Protein AF-A0A368PN31-F1 (afdb_monomer)

Mean predicted aligned error: 8.63 Å

Solvent-accessible surface area (backbone atoms only — not comparable to full-atom values): 9498 Å² total; per-residue (Å²): 123,68,70,84,84,36,61,99,84,59,75,83,58,44,95,42,75,67,60,46,48,56,36,65,76,66,64,61,76,50,72,67,55,53,51,51,39,50,50,45,34,52,26,51,51,59,42,57,78,43,46,68,63,49,54,59,53,35,52,49,41,32,73,75,64,68,43,84,52,84,89,50,54,71,64,61,49,34,49,53,54,34,37,29,60,39,72,87,60,86,67,94,71,63,66,76,82,77,35,56,73,65,56,50,48,41,46,59,72,47,17,77,73,41,65,90,73,55,66,42,72,59,44,50,51,51,34,51,51,35,51,52,26,50,53,53,40,53,56,43,68,70,45,48,66,58,52,55,48,53,56,48,54,52,52,55,51,57,58,64,74,75,112

Foldseek 3Di:
DVCVVAPPPRDQPQVDPVVVCLCVVLVLDDPVVVVLSVLLVVLVVLQVVCVVVLVVVQVVCCVQQVDRCPPPRSLLSLVLLLCLLCVPDDDDDDVCVSDPPSSVVSSNVRSVVCVVVDPNVVSVVSNVSNVVSVVSNVVSVVCVVVVSVVSVVVSVVVVVVVD

Radius of gyration: 20.97 Å; Cα contacts (8 Å, |Δi|>4): 122; chains: 1; bounding box: 40×24×66 Å

Structure (mmCIF, N/CA/C/O backbone):
data_AF-A0A368PN31-F1
#
_entry.id   AF-A0A368PN31-F1
#
loop_
_atom_site.group_PDB
_atom_site.id
_atom_site.type_symbol
_atom_site.label_atom_id
_atom_site.label_alt_id
_atom_site.label_comp_id
_atom_site.label_asym_id
_atom_site.label_entity_id
_atom_site.label_seq_id
_atom_site.pdbx_PDB_ins_code
_atom_site.Cartn_x
_atom_site.Cartn_y
_atom_site.Cartn_z
_atom_site.occupancy
_atom_site.B_iso_or_equiv
_atom_site.auth_seq_id
_atom_site.auth_comp_id
_atom_site.auth_asym_id
_atom_site.auth_atom_id
_atom_site.pdbx_PDB_model_num
ATOM 1 N N . MET A 1 1 ? 5.423 -0.779 -36.888 1.00 49.81 1 MET A N 1
ATOM 2 C CA . MET A 1 1 ? 5.170 -2.233 -36.648 1.00 49.81 1 MET A CA 1
ATOM 3 C C . MET A 1 1 ? 4.469 -2.599 -35.321 1.00 49.81 1 MET A C 1
ATOM 5 O O . MET A 1 1 ? 4.120 -3.758 -35.126 1.00 49.81 1 MET A O 1
ATOM 9 N N . ILE A 1 2 ? 4.119 -1.634 -34.460 1.00 39.59 2 ILE A N 1
ATOM 10 C CA . ILE A 1 2 ? 3.389 -1.847 -33.187 1.00 39.59 2 ILE A CA 1
ATOM 11 C C . ILE A 1 2 ? 1.985 -2.478 -33.347 1.00 39.59 2 ILE A C 1
ATOM 13 O O . ILE A 1 2 ? 1.548 -3.274 -32.518 1.00 39.59 2 ILE A O 1
ATOM 17 N N . LYS A 1 3 ? 1.279 -2.167 -34.444 1.00 46.25 3 LYS A N 1
ATOM 18 C CA . LYS A 1 3 ? -0.124 -2.572 -34.675 1.00 46.25 3 LYS A CA 1
ATOM 19 C C . LYS A 1 3 ? -0.349 -4.086 -34.805 1.00 46.25 3 LYS A C 1
ATOM 21 O O . LYS A 1 3 ? -1.484 -4.530 -34.698 1.00 46.25 3 LYS A O 1
ATOM 26 N N . LYS A 1 4 ? 0.700 -4.881 -35.057 1.00 47.78 4 LYS A N 1
ATOM 27 C CA . LYS A 1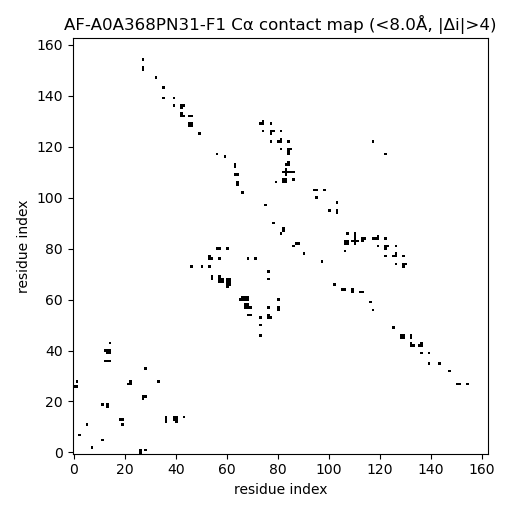 4 ? 0.573 -6.346 -35.174 1.00 47.78 4 LYS A CA 1
ATOM 28 C C . LYS A 1 4 ? 0.410 -7.024 -33.807 1.00 47.78 4 LYS A C 1
ATOM 30 O O . LYS A 1 4 ? -0.190 -8.089 -33.729 1.00 47.78 4 LYS A O 1
ATOM 35 N N . TYR A 1 5 ? 0.913 -6.391 -32.747 1.00 46.72 5 TYR A N 1
ATOM 36 C CA . TYR A 1 5 ? 0.950 -6.946 -31.390 1.00 46.72 5 TYR A CA 1
ATOM 37 C C . TYR A 1 5 ? 0.011 -6.220 -30.418 1.00 46.72 5 TYR A C 1
ATOM 39 O O . TYR A 1 5 ? -0.110 -6.613 -29.260 1.00 46.72 5 TYR A O 1
ATOM 47 N N . ILE A 1 6 ? -0.678 -5.175 -30.887 1.00 47.62 6 ILE A N 1
ATOM 48 C CA . ILE A 1 6 ? -1.581 -4.343 -30.091 1.00 47.62 6 ILE A CA 1
ATOM 49 C C . ILE A 1 6 ? -2.898 -4.201 -30.848 1.00 47.62 6 ILE A C 1
ATOM 51 O O . ILE A 1 6 ? -2.905 -3.791 -32.009 1.00 47.62 6 ILE A O 1
ATOM 55 N N . LYS A 1 7 ? -4.023 -4.540 -30.202 1.00 47.19 7 LYS A N 1
ATOM 56 C CA . LYS A 1 7 ? -5.353 -4.300 -30.783 1.00 47.19 7 LYS A CA 1
ATOM 57 C C . LYS A 1 7 ? -5.520 -2.800 -31.085 1.00 47.19 7 LYS A C 1
ATOM 59 O O . LYS A 1 7 ? -5.015 -2.000 -30.301 1.00 47.19 7 LYS A O 1
ATOM 64 N N . PRO A 1 8 ? -6.250 -2.402 -32.144 1.00 44.75 8 PRO A N 1
ATOM 65 C CA . PRO A 1 8 ? -6.382 -0.997 -32.562 1.00 44.75 8 PRO A CA 1
ATOM 66 C C . PRO A 1 8 ? -6.789 -0.014 -31.446 1.00 44.75 8 PRO A C 1
ATOM 68 O O . PRO A 1 8 ? -6.461 1.168 -31.524 1.00 44.75 8 PRO A O 1
ATOM 71 N N . ASP A 1 9 ? -7.417 -0.515 -30.379 1.00 48.38 9 ASP A N 1
ATOM 72 C CA . ASP A 1 9 ? -7.990 0.270 -29.281 1.00 48.38 9 ASP A CA 1
ATOM 73 C C . ASP A 1 9 ? -7.213 0.112 -27.954 1.00 48.38 9 ASP A C 1
ATOM 75 O O . ASP A 1 9 ? -7.551 0.720 -26.935 1.00 48.38 9 ASP A O 1
ATOM 79 N N . GLN A 1 10 ? -6.166 -0.721 -27.932 1.00 44.41 10 GLN A N 1
ATOM 80 C CA . GLN A 1 10 ? -5.402 -1.040 -26.729 1.00 44.41 10 GLN A CA 1
ATOM 81 C C . GLN A 1 10 ? -4.313 0.017 -26.501 1.00 44.41 10 GLN A C 1
ATOM 83 O O . GLN A 1 10 ? -3.328 0.108 -27.230 1.00 44.41 10 GLN A O 1
ATOM 88 N N . LYS A 1 11 ? -4.479 0.838 -25.458 1.00 48.78 11 LYS A N 1
ATOM 89 C CA . LYS A 1 11 ? -3.461 1.816 -25.047 1.00 48.78 11 LYS A CA 1
ATOM 90 C C . LYS A 1 11 ? -2.238 1.084 -24.484 1.00 48.78 11 LYS A C 1
ATOM 92 O O . LYS A 1 11 ? -2.384 0.256 -23.586 1.00 48.78 11 LYS A O 1
ATOM 97 N N . LEU A 1 12 ? -1.039 1.416 -24.976 1.00 51.53 12 LEU A N 1
ATOM 98 C CA . LEU A 1 12 ? 0.224 0.943 -24.402 1.00 51.53 12 LEU A CA 1
ATOM 99 C C . LEU A 1 12 ? 0.310 1.444 -22.953 1.00 51.53 12 LEU A C 1
ATOM 101 O O . LEU A 1 12 ? 0.483 2.641 -22.713 1.00 51.53 12 LEU A O 1
ATOM 105 N N . ALA A 1 13 ? 0.152 0.541 -21.988 1.00 49.94 13 ALA A N 1
ATOM 106 C CA . ALA A 1 13 ? 0.279 0.852 -20.571 1.00 49.94 13 ALA A CA 1
ATOM 107 C C . ALA A 1 13 ? 1.755 0.803 -20.160 1.00 49.94 13 ALA A C 1
ATOM 109 O O . ALA A 1 13 ? 2.205 -0.015 -19.365 1.00 49.94 13 ALA A O 1
ATOM 110 N N . VAL A 1 14 ? 2.533 1.692 -20.758 1.00 52.44 14 VAL A N 1
ATOM 111 C CA . VAL A 1 14 ? 3.868 2.037 -20.285 1.00 52.44 14 VAL A CA 1
ATOM 112 C C . VAL A 1 14 ? 3.652 2.910 -19.063 1.00 52.44 14 VAL A C 1
ATOM 114 O O . VAL A 1 14 ? 3.095 3.998 -19.173 1.00 52.44 14 VAL A O 1
ATOM 117 N N . GLY A 1 15 ? 4.069 2.436 -17.889 1.00 47.91 15 GLY A N 1
ATOM 118 C CA . GLY A 1 15 ? 3.911 3.138 -16.607 1.00 47.91 15 GLY A CA 1
ATOM 119 C C . GLY A 1 15 ? 4.561 4.533 -16.521 1.00 47.91 15 GLY A C 1
ATOM 120 O O . GLY A 1 15 ? 4.587 5.113 -15.440 1.00 47.91 15 GLY A O 1
ATOM 121 N N . SER A 1 16 ? 5.095 5.065 -17.629 1.00 59.53 16 SER A N 1
ATOM 122 C CA . SER A 1 16 ? 5.518 6.452 -17.831 1.00 59.53 16 SER A CA 1
ATOM 123 C C . SER A 1 16 ? 5.284 6.880 -19.290 1.00 59.53 16 SER A C 1
ATOM 125 O O . SER A 1 16 ? 5.609 6.152 -20.232 1.00 59.53 16 SER A O 1
ATOM 127 N N . LEU A 1 17 ? 4.752 8.096 -19.461 1.00 62.81 17 LEU A N 1
ATOM 128 C CA . LEU A 1 17 ? 4.483 8.730 -20.757 1.00 62.81 17 LEU A CA 1
ATOM 129 C C . LEU A 1 17 ? 5.764 8.961 -21.580 1.00 62.81 17 LEU A C 1
ATOM 131 O O . LEU A 1 17 ? 5.711 9.001 -22.807 1.00 62.81 17 LEU A O 1
ATOM 135 N N . GLU A 1 18 ? 6.908 9.103 -20.909 1.00 57.66 18 GLU A N 1
ATOM 136 C CA . GLU A 1 18 ? 8.213 9.313 -21.545 1.00 57.66 18 GLU A CA 1
ATOM 137 C C . GLU A 1 18 ? 8.676 8.061 -22.294 1.00 57.66 18 GLU A C 1
ATOM 139 O O . GLU A 1 18 ? 9.119 8.148 -23.435 1.00 57.66 18 GLU A O 1
ATOM 144 N N . TYR A 1 19 ? 8.496 6.877 -21.700 1.00 62.56 19 TYR A N 1
ATOM 145 C CA . TYR A 1 19 ? 8.870 5.613 -22.345 1.00 62.56 19 TYR A CA 1
ATOM 146 C C . TYR A 1 19 ? 7.954 5.280 -23.516 1.00 62.56 19 TYR A C 1
ATOM 148 O O . TYR A 1 19 ? 8.400 4.695 -24.497 1.00 62.56 19 TYR A O 1
ATOM 156 N N . LYS A 1 20 ? 6.690 5.713 -23.444 1.00 67.06 20 LYS A N 1
ATOM 157 C CA . LYS A 1 20 ? 5.763 5.626 -24.572 1.00 67.06 20 LYS A CA 1
ATOM 158 C C . LYS A 1 20 ? 6.303 6.344 -25.801 1.00 67.06 20 LYS A C 1
ATOM 160 O O . LYS A 1 20 ? 6.352 5.745 -26.867 1.00 67.06 20 LYS A O 1
ATOM 165 N N . LYS A 1 21 ? 6.736 7.597 -25.626 1.00 65.62 21 LYS A N 1
ATOM 166 C CA . LYS A 1 21 ? 7.284 8.409 -26.715 1.00 65.62 21 LYS A CA 1
ATOM 167 C C . LYS A 1 21 ? 8.518 7.767 -27.326 1.00 65.62 21 LYS A C 1
ATOM 169 O O . LYS A 1 21 ? 8.550 7.613 -28.532 1.00 65.62 21 LYS A O 1
ATOM 174 N N . ILE A 1 22 ? 9.469 7.307 -26.513 1.00 63.16 22 ILE A N 1
ATOM 175 C CA . ILE A 1 22 ? 10.701 6.675 -27.018 1.00 63.16 22 ILE A CA 1
ATOM 176 C C . ILE A 1 22 ? 10.386 5.428 -27.866 1.00 63.16 22 ILE A C 1
ATOM 178 O O . ILE A 1 22 ? 10.943 5.269 -28.949 1.00 63.16 22 ILE A O 1
ATOM 182 N N . ILE A 1 23 ? 9.473 4.566 -27.402 1.00 65.38 23 ILE A N 1
ATOM 183 C CA . ILE A 1 23 ? 9.081 3.338 -28.116 1.00 65.38 23 ILE A CA 1
ATOM 184 C C . ILE A 1 23 ? 8.323 3.660 -29.414 1.00 65.38 23 ILE A C 1
ATOM 186 O O . ILE A 1 23 ? 8.535 3.004 -30.433 1.00 65.38 23 ILE A O 1
ATOM 190 N N . GLU A 1 24 ? 7.432 4.654 -29.386 1.00 67.19 24 GLU A N 1
ATOM 191 C CA . GLU A 1 24 ? 6.633 5.057 -30.549 1.00 67.19 24 GLU A CA 1
ATOM 192 C C . GLU A 1 24 ? 7.450 5.849 -31.587 1.00 67.19 24 GLU A C 1
ATOM 194 O O . GLU A 1 24 ? 7.267 5.624 -32.780 1.00 67.19 24 GLU A O 1
ATOM 199 N N . GLU A 1 25 ? 8.353 6.737 -31.159 1.00 66.94 25 GLU A N 1
ATOM 200 C CA . GLU A 1 25 ? 9.168 7.604 -32.028 1.00 66.94 25 GLU A CA 1
ATOM 201 C C . GLU A 1 25 ? 10.240 6.829 -32.797 1.00 66.94 25 GLU A C 1
ATOM 203 O O . GLU A 1 25 ? 10.516 7.148 -33.951 1.00 66.94 25 GLU A O 1
ATOM 208 N N . HIS A 1 26 ? 10.832 5.806 -32.180 1.00 61.88 26 HIS A N 1
ATOM 209 C CA . HIS A 1 26 ? 11.933 5.054 -32.782 1.00 61.88 26 HIS A CA 1
ATOM 210 C C . HIS A 1 26 ? 11.525 3.657 -33.282 1.00 61.88 26 HIS A C 1
ATOM 212 O O . HIS A 1 26 ? 12.383 2.893 -33.705 1.00 61.88 26 HIS A O 1
ATOM 218 N N . GLU A 1 27 ? 10.235 3.297 -33.207 1.00 65.00 27 GLU A N 1
ATOM 219 C CA . GLU A 1 27 ? 9.716 1.941 -33.479 1.00 65.00 27 GLU A CA 1
ATOM 220 C C . GLU A 1 27 ? 10.503 0.809 -32.776 1.00 65.00 27 GLU A C 1
ATOM 222 O O . GLU A 1 27 ? 10.475 -0.344 -33.211 1.00 65.00 27 GLU A O 1
ATOM 227 N N . MET A 1 28 ? 11.178 1.122 -31.664 1.00 64.25 28 MET A N 1
ATOM 228 C CA . MET A 1 28 ? 12.067 0.219 -30.931 1.00 64.25 28 MET A CA 1
ATOM 229 C C . MET A 1 28 ? 11.267 -0.789 -30.104 1.00 64.25 28 MET A C 1
ATOM 231 O O . MET A 1 28 ? 11.163 -0.693 -28.882 1.00 64.25 28 MET A O 1
ATOM 235 N N . VAL A 1 29 ? 10.657 -1.752 -30.782 1.00 63.34 29 VAL A N 1
ATOM 236 C CA . VAL A 1 29 ? 9.887 -2.826 -30.159 1.00 63.34 29 VAL A CA 1
ATOM 237 C C . VAL A 1 29 ? 10.610 -4.138 -30.413 1.00 63.34 29 VAL A C 1
ATOM 239 O O . VAL A 1 29 ? 10.411 -4.770 -31.448 1.00 63.34 29 VAL A O 1
ATOM 242 N N . ASN A 1 30 ? 11.448 -4.536 -29.458 1.00 69.50 30 ASN A N 1
ATOM 243 C CA . ASN A 1 30 ? 11.983 -5.891 -29.366 1.00 69.50 30 ASN A CA 1
ATOM 244 C C . ASN A 1 30 ? 11.293 -6.653 -28.218 1.00 69.50 30 ASN A C 1
ATOM 246 O O . ASN A 1 30 ? 10.576 -6.056 -27.405 1.00 69.50 30 ASN A O 1
ATOM 250 N N . ASP A 1 31 ? 11.489 -7.972 -28.171 1.00 70.44 31 ASP A N 1
ATOM 251 C CA . ASP A 1 31 ? 10.827 -8.845 -27.193 1.00 70.44 31 ASP A CA 1
ATOM 252 C C . ASP A 1 31 ? 11.120 -8.412 -25.747 1.00 70.44 31 ASP A C 1
ATOM 254 O O . ASP A 1 31 ? 10.208 -8.337 -24.924 1.00 70.44 31 ASP A O 1
ATOM 258 N N . ASP A 1 32 ? 12.350 -7.994 -25.460 1.00 73.81 32 ASP A N 1
ATOM 259 C CA . ASP A 1 32 ? 12.751 -7.539 -24.130 1.00 73.81 32 ASP A CA 1
ATOM 260 C C . ASP A 1 32 ? 12.004 -6.268 -23.673 1.00 73.81 32 ASP A C 1
ATOM 262 O O . ASP A 1 32 ? 11.562 -6.173 -22.524 1.00 73.81 32 ASP A O 1
ATOM 266 N N . ILE A 1 33 ? 11.818 -5.274 -24.554 1.00 74.12 33 ILE A N 1
ATOM 267 C CA . ILE A 1 33 ? 11.032 -4.069 -24.236 1.00 74.12 33 ILE A CA 1
ATOM 268 C C . ILE A 1 33 ? 9.579 -4.454 -23.953 1.00 74.12 33 ILE A C 1
ATOM 270 O O . ILE A 1 33 ? 8.988 -3.946 -22.994 1.00 74.12 33 ILE A O 1
ATOM 274 N N . ILE A 1 34 ? 9.004 -5.366 -24.746 1.00 74.88 34 ILE A N 1
ATOM 275 C CA . ILE A 1 34 ? 7.645 -5.871 -24.517 1.00 74.88 34 ILE A CA 1
ATOM 276 C C . ILE A 1 34 ? 7.559 -6.533 -23.140 1.00 74.88 34 ILE A C 1
ATOM 278 O O . ILE A 1 34 ? 6.644 -6.214 -22.377 1.00 74.88 34 ILE A O 1
ATOM 282 N N . GLU A 1 35 ? 8.509 -7.401 -22.789 1.00 79.62 35 GLU A N 1
ATOM 283 C CA . GLU A 1 35 ? 8.532 -8.088 -21.497 1.00 79.62 35 GLU A CA 1
ATOM 284 C C . GLU A 1 35 ? 8.598 -7.113 -20.319 1.00 79.62 35 GLU A C 1
ATOM 286 O O . GLU A 1 35 ? 7.833 -7.244 -19.357 1.00 79.62 35 GLU A O 1
ATOM 291 N N . VAL A 1 36 ? 9.464 -6.096 -20.385 1.00 79.94 36 VAL A N 1
ATOM 292 C CA . VAL A 1 36 ? 9.604 -5.128 -19.290 1.00 79.94 36 VAL A CA 1
ATOM 293 C C . VAL A 1 36 ? 8.357 -4.259 -19.153 1.00 79.94 36 VAL A C 1
ATOM 295 O O . VAL A 1 36 ? 7.871 -4.059 -18.035 1.00 79.94 36 VAL A O 1
ATOM 298 N N . VAL A 1 37 ? 7.797 -3.769 -20.262 1.00 77.50 37 VAL A N 1
ATOM 299 C CA . VAL A 1 37 ? 6.542 -3.001 -20.244 1.00 77.50 37 VAL A CA 1
ATOM 300 C C . VAL A 1 37 ? 5.405 -3.854 -19.688 1.00 77.50 37 VAL A C 1
ATOM 302 O O . VAL A 1 37 ? 4.660 -3.397 -18.818 1.00 77.50 37 VAL A O 1
ATOM 305 N N . TRP A 1 38 ? 5.308 -5.111 -20.121 1.00 82.00 38 TRP A N 1
ATOM 306 C CA . TRP A 1 38 ? 4.310 -6.055 -19.633 1.00 82.00 38 TRP A CA 1
ATOM 307 C C . TRP A 1 38 ? 4.457 -6.320 -18.134 1.00 82.00 38 TRP A C 1
ATOM 309 O O . TRP A 1 38 ? 3.471 -6.324 -17.396 1.00 82.00 38 TRP A O 1
ATOM 319 N N . LEU A 1 39 ? 5.681 -6.495 -17.641 1.00 86.00 39 LEU A N 1
ATOM 320 C CA . LEU A 1 39 ? 5.951 -6.704 -16.223 1.00 86.00 39 LEU A CA 1
ATOM 321 C C . LEU A 1 39 ? 5.570 -5.483 -15.375 1.00 86.00 39 LEU A C 1
ATOM 323 O O . LEU A 1 39 ? 4.938 -5.627 -14.326 1.00 86.00 39 LEU A O 1
ATOM 327 N N . VAL A 1 40 ? 5.929 -4.281 -15.830 1.00 85.06 40 VAL A N 1
ATOM 328 C CA . VAL A 1 40 ? 5.589 -3.004 -15.181 1.00 85.06 40 VAL A CA 1
ATOM 329 C C . VAL A 1 40 ? 4.070 -2.814 -15.127 1.00 85.06 40 VAL A C 1
ATOM 331 O O . VAL A 1 40 ? 3.546 -2.470 -14.064 1.00 85.06 40 VAL A O 1
ATOM 334 N N . TYR A 1 41 ? 3.367 -3.119 -16.222 1.00 85.31 41 TYR A N 1
ATOM 335 C CA . TYR A 1 41 ? 1.905 -3.114 -16.286 1.00 85.31 41 TYR A CA 1
ATOM 336 C C . TYR A 1 41 ? 1.275 -4.104 -15.299 1.00 85.31 41 TYR A C 1
ATOM 338 O O . TYR A 1 41 ? 0.401 -3.731 -14.520 1.00 85.31 41 TYR A O 1
ATOM 346 N N . ASN A 1 42 ? 1.747 -5.354 -15.273 1.00 88.38 42 ASN A N 1
ATOM 347 C CA . ASN A 1 42 ? 1.234 -6.363 -14.345 1.00 88.38 42 ASN A CA 1
ATOM 348 C C . ASN A 1 42 ? 1.448 -5.968 -12.879 1.00 88.38 42 ASN A C 1
ATOM 350 O O . ASN A 1 42 ? 0.615 -6.295 -12.034 1.00 88.38 42 ASN A O 1
ATOM 354 N N . CYS A 1 43 ? 2.534 -5.253 -12.562 1.00 91.19 43 CYS A N 1
ATOM 355 C CA . CYS A 1 43 ? 2.741 -4.719 -11.217 1.00 91.19 43 CYS A CA 1
ATOM 356 C C . CYS A 1 43 ? 1.673 -3.682 -10.847 1.00 91.19 43 CYS A C 1
ATOM 358 O O . CYS A 1 43 ? 1.119 -3.778 -9.755 1.00 91.19 43 CYS A O 1
ATO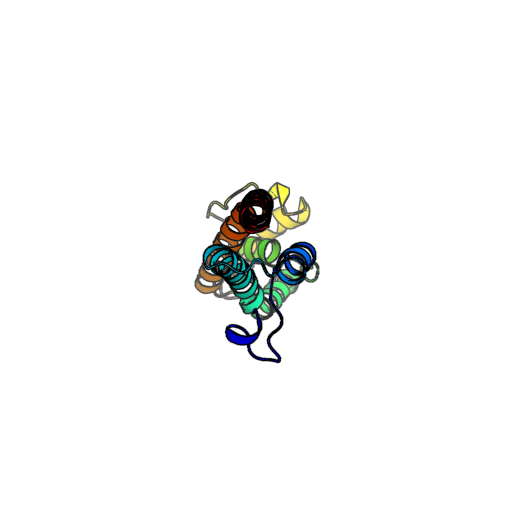M 360 N N . ASP A 1 44 ? 1.372 -2.731 -11.737 1.00 89.88 44 ASP A N 1
ATOM 361 C CA . ASP A 1 44 ? 0.332 -1.717 -11.495 1.00 89.88 44 ASP A CA 1
ATOM 362 C C . ASP A 1 44 ? -1.041 -2.363 -11.366 1.00 89.88 44 ASP A C 1
ATOM 364 O O . ASP A 1 44 ? -1.717 -2.190 -10.357 1.00 89.88 44 ASP A O 1
ATOM 368 N N . TYR A 1 45 ? -1.392 -3.226 -12.318 1.00 91.06 45 TYR A N 1
ATOM 369 C CA . TYR A 1 45 ? -2.646 -3.966 -12.292 1.00 91.06 45 TYR A CA 1
ATOM 370 C C . TYR A 1 45 ? -2.812 -4.793 -11.006 1.00 91.06 45 TYR A C 1
ATOM 372 O O . TYR A 1 45 ? -3.896 -4.856 -10.426 1.00 91.06 45 TYR A O 1
ATOM 380 N N . CYS A 1 46 ? -1.731 -5.418 -10.521 1.00 94.06 46 CYS A N 1
ATOM 381 C CA . CYS A 1 46 ? -1.747 -6.177 -9.272 1.00 94.06 46 CYS A CA 1
ATOM 382 C C . CYS A 1 46 ? -2.071 -5.304 -8.052 1.00 94.06 46 CYS A C 1
ATOM 384 O O . CYS A 1 46 ? -2.680 -5.801 -7.104 1.00 94.06 46 CYS A O 1
ATOM 386 N N . VAL A 1 47 ? -1.676 -4.030 -8.065 1.00 94.19 47 VAL A N 1
ATOM 387 C CA . VAL A 1 47 ? -1.998 -3.070 -7.006 1.00 94.19 47 VAL A CA 1
ATOM 388 C C . VAL A 1 47 ? -3.427 -2.553 -7.176 1.00 94.19 47 VAL A C 1
ATOM 390 O O . VAL A 1 47 ? -4.219 -2.631 -6.236 1.00 94.19 47 VAL A O 1
ATOM 393 N N . ASP A 1 48 ? -3.782 -2.114 -8.381 1.00 93.94 48 ASP A N 1
ATOM 394 C CA . ASP A 1 48 ? -5.053 -1.445 -8.672 1.00 93.94 48 ASP A CA 1
ATOM 395 C C . ASP A 1 48 ? -6.264 -2.365 -8.506 1.00 93.94 48 ASP A C 1
ATOM 397 O O . ASP A 1 48 ? -7.304 -1.933 -8.005 1.00 93.94 48 ASP A O 1
ATOM 401 N N . LYS A 1 49 ? -6.128 -3.663 -8.817 1.00 95.38 49 LYS A N 1
ATOM 402 C CA . LYS A 1 49 ? -7.209 -4.649 -8.617 1.00 95.38 49 LYS A CA 1
ATOM 403 C C . LYS A 1 49 ? -7.680 -4.754 -7.159 1.00 95.38 49 LYS A C 1
ATOM 405 O O . LYS A 1 49 ? -8.761 -5.278 -6.904 1.00 95.38 49 LYS A O 1
ATOM 410 N N . HIS A 1 50 ? -6.871 -4.295 -6.201 1.00 96.94 50 HIS A N 1
ATOM 411 C CA . HIS A 1 50 ? -7.194 -4.314 -4.772 1.00 96.94 50 HIS A CA 1
ATOM 412 C C . HIS A 1 50 ? -7.737 -2.982 -4.250 1.00 96.94 50 HIS A C 1
ATOM 414 O O . HIS A 1 50 ? -8.126 -2.923 -3.084 1.00 96.94 50 HIS A O 1
ATOM 420 N N . SER A 1 51 ? -7.788 -1.936 -5.083 1.00 96.25 51 SER A N 1
ATOM 421 C CA . SER A 1 51 ? -8.168 -0.574 -4.684 1.00 96.25 51 SER A CA 1
ATOM 422 C C . SER A 1 51 ? -9.509 -0.532 -3.950 1.00 96.25 51 SER 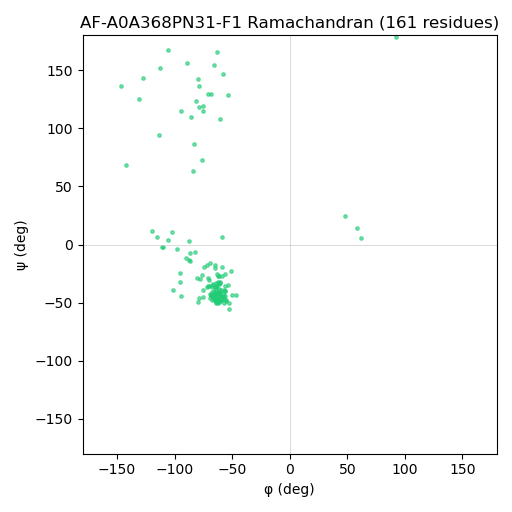A C 1
ATOM 424 O O . SER A 1 51 ? -9.576 -0.104 -2.797 1.00 96.25 51 SER A O 1
ATOM 426 N N . GLU A 1 52 ? -10.570 -1.058 -4.567 1.00 96.06 52 GLU A N 1
ATOM 427 C CA . GLU A 1 52 ? -11.918 -1.019 -3.992 1.00 96.06 52 GLU A CA 1
ATOM 428 C C . GLU A 1 52 ? -11.986 -1.747 -2.640 1.00 96.06 52 GLU A C 1
ATOM 430 O O . GLU A 1 52 ? -12.536 -1.231 -1.663 1.00 96.06 52 GLU A O 1
ATOM 435 N N . THR A 1 53 ? -11.394 -2.941 -2.567 1.00 95.38 53 THR A N 1
ATOM 436 C CA . THR A 1 53 ? -11.363 -3.759 -1.348 1.00 95.38 53 THR A CA 1
ATOM 437 C C . THR A 1 53 ? -10.614 -3.051 -0.223 1.00 95.38 53 THR A C 1
ATOM 439 O O . THR A 1 53 ? -11.084 -3.036 0.917 1.00 95.38 53 THR A O 1
ATOM 442 N N . LEU A 1 54 ? -9.472 -2.433 -0.532 1.00 97.81 54 LEU A N 1
ATOM 443 C CA . LEU A 1 54 ? -8.675 -1.704 0.447 1.00 97.81 54 LEU A CA 1
ATOM 444 C C . LEU A 1 54 ? -9.385 -0.449 0.940 1.00 97.81 54 LEU A C 1
ATOM 446 O O . LEU A 1 54 ? -9.434 -0.248 2.147 1.00 97.81 54 LEU A O 1
ATOM 450 N N . HIS A 1 55 ? -10.000 0.348 0.065 1.00 97.69 55 HIS A N 1
ATOM 451 C CA . HIS A 1 55 ? -10.751 1.529 0.500 1.00 97.69 55 HIS A CA 1
ATOM 452 C C . HIS A 1 55 ? -11.966 1.159 1.359 1.00 97.69 55 HIS A C 1
ATOM 454 O O . HIS A 1 55 ? -12.246 1.830 2.353 1.00 97.69 55 HIS A O 1
ATOM 460 N N . LYS A 1 56 ? -12.662 0.053 1.058 1.00 96.25 56 LYS A N 1
ATOM 461 C CA . LYS A 1 56 ? -13.723 -0.472 1.938 1.00 96.25 56 LYS A CA 1
ATOM 462 C C . LYS A 1 56 ? -13.182 -0.845 3.319 1.00 96.25 56 LYS A C 1
ATOM 464 O O . LYS A 1 56 ? -13.798 -0.490 4.321 1.00 96.25 56 LYS A O 1
ATOM 469 N N . ALA A 1 57 ? -12.031 -1.511 3.385 1.00 96.50 57 ALA A N 1
ATOM 470 C CA . ALA A 1 57 ? -11.371 -1.820 4.651 1.00 96.50 57 ALA A CA 1
ATOM 471 C C . ALA A 1 57 ? -10.850 -0.553 5.363 1.00 96.50 57 ALA A C 1
ATOM 473 O O . ALA A 1 57 ? -10.950 -0.453 6.582 1.00 96.50 57 ALA A O 1
ATOM 474 N N . GLY A 1 58 ? -10.389 0.456 4.622 1.00 97.62 58 GLY A N 1
ATOM 475 C CA . GLY A 1 58 ? -9.956 1.755 5.144 1.00 97.62 58 GLY A CA 1
ATOM 476 C C . GLY A 1 58 ? -11.064 2.520 5.868 1.00 97.62 58 GLY A C 1
ATOM 477 O O . GLY A 1 58 ? -10.812 3.158 6.887 1.00 97.62 58 GLY A O 1
ATOM 478 N N . LYS A 1 59 ? -12.328 2.362 5.453 1.00 97.94 59 LYS A N 1
ATOM 479 C CA . LYS A 1 59 ? -13.480 2.901 6.203 1.00 97.94 59 LYS A CA 1
ATOM 480 C C . LYS A 1 59 ? -13.599 2.310 7.612 1.00 97.94 59 LYS A C 1
ATOM 482 O O . LYS A 1 59 ? -14.116 2.967 8.512 1.00 97.94 59 LYS A O 1
ATOM 487 N N . VAL A 1 60 ? -13.111 1.084 7.825 1.00 97.69 60 VAL A N 1
ATOM 488 C CA . VAL A 1 60 ? -13.057 0.470 9.160 1.00 97.69 60 VAL A CA 1
ATOM 489 C C . VAL A 1 60 ? -12.016 1.167 10.035 1.00 97.69 60 VAL A C 1
ATOM 491 O O . VAL A 1 60 ? -12.297 1.362 11.215 1.00 97.69 60 VAL A O 1
ATOM 494 N N . LEU A 1 61 ? -10.885 1.611 9.464 1.00 97.69 61 LEU A N 1
ATOM 495 C CA . LEU A 1 61 ? -9.889 2.422 10.180 1.00 97.69 61 LEU A CA 1
ATOM 496 C C . LEU A 1 61 ? -10.508 3.724 10.689 1.00 97.69 61 LEU A C 1
ATOM 498 O O . LEU A 1 61 ? -10.383 4.043 11.868 1.00 97.69 61 LEU A O 1
ATOM 502 N N . LYS A 1 62 ? -11.254 4.428 9.826 1.00 97.62 62 LYS A N 1
ATOM 503 C CA . LYS A 1 62 ? -11.940 5.662 10.223 1.00 97.62 62 LYS A CA 1
ATOM 504 C C . LYS A 1 62 ? -12.961 5.416 11.330 1.00 97.62 62 LYS A C 1
ATOM 506 O O . LYS A 1 62 ? -13.048 6.190 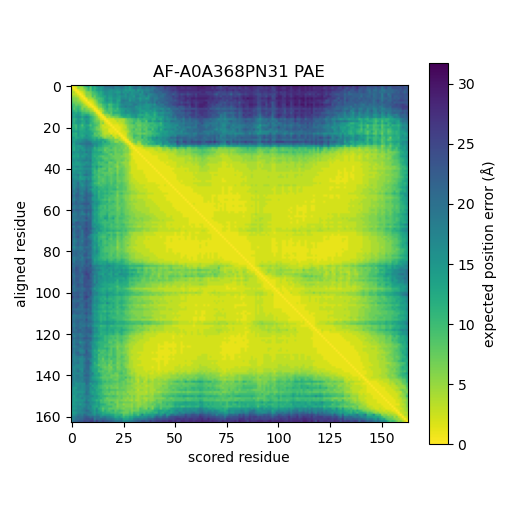12.270 1.00 97.62 62 LYS A O 1
ATOM 511 N N . ARG A 1 63 ? -13.727 4.326 11.244 1.00 97.50 63 ARG A N 1
ATOM 512 C CA . ARG A 1 63 ? -14.758 4.005 12.240 1.00 97.50 63 ARG A CA 1
ATOM 513 C C . ARG A 1 63 ? -14.185 3.644 13.614 1.00 97.50 63 ARG A C 1
ATOM 515 O O . ARG A 1 63 ? -14.837 3.926 14.610 1.00 97.50 63 ARG A O 1
ATOM 522 N N . ILE A 1 64 ? -13.051 2.944 13.662 1.00 97.31 64 ILE A N 1
ATOM 523 C CA . ILE A 1 64 ? -12.500 2.397 14.912 1.00 97.31 64 ILE A CA 1
ATOM 524 C C . ILE A 1 64 ? -11.467 3.339 15.533 1.00 97.31 64 ILE A C 1
ATOM 526 O O . ILE A 1 64 ? -11.530 3.570 16.733 1.00 97.31 64 ILE A O 1
ATOM 530 N N . SER A 1 65 ? -10.567 3.896 14.723 1.00 96.38 65 SER A N 1
ATOM 531 C CA . SER A 1 65 ? -9.406 4.676 15.184 1.00 96.38 65 SER A CA 1
ATOM 532 C C . SER A 1 65 ? -9.444 6.147 14.765 1.00 96.38 65 SER A C 1
ATOM 534 O O . SER A 1 65 ? -8.452 6.853 14.909 1.00 96.38 65 SER A O 1
ATOM 536 N N . ASP A 1 66 ? -10.549 6.601 14.165 1.00 96.94 66 ASP A N 1
ATOM 537 C CA . ASP A 1 66 ? -10.722 7.951 13.605 1.00 96.94 66 ASP A CA 1
ATOM 538 C C . ASP A 1 66 ? -9.698 8.348 12.513 1.00 96.94 66 ASP A C 1
ATOM 540 O O . ASP A 1 66 ? -9.642 9.495 12.063 1.00 96.94 66 ASP A O 1
ATOM 544 N N . ILE A 1 67 ? -8.950 7.379 11.975 1.00 97.19 67 ILE A N 1
ATOM 545 C CA . ILE A 1 67 ? -7.927 7.598 10.945 1.00 97.19 67 ILE A CA 1
ATOM 546 C C . ILE A 1 67 ? -8.581 7.763 9.570 1.00 97.19 67 ILE A C 1
ATOM 548 O O . ILE A 1 67 ? -9.205 6.832 9.052 1.00 97.19 67 ILE A O 1
ATOM 552 N N . ASN A 1 68 ? -8.406 8.931 8.942 1.00 96.25 68 ASN A N 1
ATOM 553 C CA . ASN A 1 68 ? -8.788 9.119 7.544 1.00 96.25 68 ASN A CA 1
ATOM 554 C C . ASN A 1 68 ? -7.691 8.578 6.613 1.00 96.25 68 ASN A C 1
ATOM 556 O O . ASN A 1 68 ? -6.540 8.998 6.692 1.00 96.25 68 ASN A O 1
ATOM 560 N N . SER A 1 69 ? -8.062 7.651 5.730 1.00 97.06 69 SER A N 1
ATOM 561 C CA . SER A 1 69 ? -7.151 6.982 4.792 1.00 97.06 69 SER A CA 1
ATOM 562 C C . SER A 1 69 ? -7.514 7.198 3.320 1.00 97.06 69 SER A C 1
ATOM 564 O O . SER A 1 69 ? -6.974 6.513 2.455 1.00 97.06 69 SER A O 1
ATOM 566 N N . GLU A 1 70 ? -8.429 8.125 3.017 1.00 94.75 70 GLU A N 1
ATOM 567 C CA . GLU A 1 70 ? -8.886 8.391 1.643 1.00 94.75 70 GLU A CA 1
ATOM 568 C C . GLU A 1 70 ? -7.749 8.836 0.716 1.00 94.75 70 GLU A C 1
ATOM 570 O O . GLU A 1 70 ? -7.647 8.331 -0.400 1.00 94.75 70 GLU A O 1
ATOM 575 N N . ASP A 1 71 ? -6.848 9.685 1.214 1.00 95.44 71 ASP A N 1
ATOM 576 C CA . ASP A 1 71 ? -5.724 10.228 0.439 1.00 95.44 71 ASP A CA 1
ATOM 577 C C . ASP A 1 71 ? -4.472 9.336 0.466 1.00 95.44 71 ASP A C 1
ATOM 579 O O . ASP A 1 71 ? -3.414 9.704 -0.051 1.00 95.44 71 ASP A O 1
ATOM 583 N N . TRP A 1 72 ? -4.538 8.168 1.110 1.00 97.25 72 TRP A N 1
ATOM 584 C CA . TRP A 1 72 ? -3.383 7.284 1.216 1.00 97.25 72 TRP A CA 1
ATOM 585 C C . TRP A 1 72 ? -3.183 6.476 -0.060 1.00 97.25 72 TRP A C 1
ATOM 587 O O . TRP A 1 72 ? -4.126 5.950 -0.652 1.00 97.25 72 TRP A O 1
ATOM 597 N N . ASP A 1 73 ? -1.920 6.272 -0.433 1.00 95.56 73 ASP A N 1
ATOM 598 C CA . ASP A 1 73 ? -1.610 5.279 -1.447 1.00 95.56 73 ASP A CA 1
ATOM 599 C C . ASP A 1 73 ? -1.948 3.860 -0.948 1.00 95.56 73 ASP A C 1
ATOM 601 O O . ASP A 1 73 ? -1.951 3.559 0.252 1.00 95.56 73 ASP A O 1
ATOM 605 N N . LEU A 1 74 ? -2.210 2.953 -1.891 1.00 97.00 74 LEU A N 1
ATOM 606 C CA . LEU A 1 74 ? -2.664 1.597 -1.575 1.00 97.00 74 LEU A CA 1
ATOM 607 C C . LEU A 1 74 ? -1.647 0.767 -0.774 1.00 97.00 74 LEU A C 1
ATOM 609 O O . LEU A 1 74 ? -2.059 -0.146 -0.058 1.00 97.00 74 LEU A O 1
ATOM 613 N N . LEU A 1 75 ? -0.341 1.059 -0.855 1.00 96.00 75 LEU A N 1
ATOM 614 C CA . LEU A 1 75 ? 0.657 0.383 -0.022 1.00 96.00 75 LEU A CA 1
ATOM 615 C C . LEU A 1 75 ? 0.602 0.914 1.414 1.00 96.00 75 LEU A C 1
ATOM 617 O O . LEU A 1 75 ? 0.586 0.097 2.337 1.00 96.00 75 LEU A O 1
ATOM 621 N N . LYS A 1 76 ? 0.519 2.236 1.620 1.00 96.81 76 LYS A N 1
ATOM 622 C CA . LYS A 1 76 ? 0.324 2.820 2.961 1.00 96.81 76 LYS A CA 1
ATOM 623 C C . LYS A 1 76 ? -0.944 2.263 3.619 1.00 96.81 76 LYS A C 1
ATOM 625 O O . LYS A 1 76 ? -0.886 1.768 4.746 1.00 96.81 76 LYS A O 1
ATOM 630 N N . LEU A 1 77 ? -2.058 2.232 2.885 1.00 98.12 77 LEU A N 1
ATOM 631 C CA . LEU A 1 77 ? -3.330 1.675 3.356 1.00 98.12 77 LEU A CA 1
ATOM 632 C C . LEU A 1 77 ? -3.245 0.182 3.694 1.00 98.12 77 LEU A C 1
ATOM 634 O O . LEU A 1 77 ? -3.628 -0.228 4.791 1.00 98.12 77 LEU A O 1
ATOM 638 N N . ALA A 1 78 ? -2.695 -0.641 2.797 1.00 97.50 78 ALA A N 1
ATOM 639 C CA . ALA A 1 78 ? -2.512 -2.066 3.065 1.00 97.50 78 ALA A CA 1
ATOM 640 C C . ALA A 1 78 ? -1.589 -2.323 4.269 1.00 97.50 78 ALA A C 1
ATOM 642 O O . ALA A 1 78 ? -1.816 -3.270 5.020 1.00 97.50 78 ALA A O 1
ATOM 643 N N . THR A 1 79 ? -0.578 -1.474 4.474 1.00 97.31 79 THR A N 1
ATOM 644 C CA . THR A 1 79 ? 0.342 -1.564 5.615 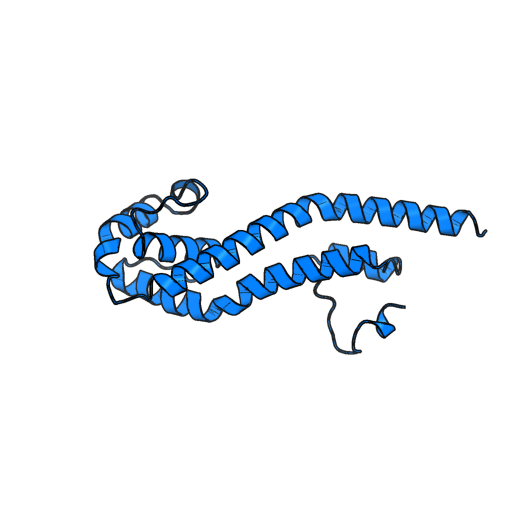1.00 97.31 79 THR A CA 1
ATOM 645 C C . THR A 1 79 ? -0.388 -1.310 6.932 1.00 97.31 79 THR A C 1
ATOM 647 O O . THR A 1 79 ? -0.271 -2.122 7.845 1.00 97.31 79 THR A O 1
ATOM 650 N N . ALA A 1 80 ? -1.209 -0.260 7.024 1.00 97.81 80 ALA A N 1
ATOM 651 C CA . ALA A 1 80 ? -1.989 0.019 8.233 1.00 97.81 80 ALA A CA 1
ATOM 652 C C . ALA A 1 80 ? -2.972 -1.112 8.556 1.00 97.81 80 ALA A C 1
ATOM 654 O O . ALA A 1 80 ? -3.049 -1.574 9.693 1.00 97.81 80 ALA A O 1
ATOM 655 N N . LEU A 1 81 ? -3.676 -1.614 7.536 1.00 97.75 81 LEU A N 1
ATOM 656 C CA . LEU A 1 81 ? -4.593 -2.743 7.691 1.00 97.75 81 LEU A CA 1
ATOM 657 C C . LEU A 1 81 ? -3.856 -4.009 8.156 1.00 97.75 81 LEU A C 1
ATOM 659 O O . LEU A 1 81 ? -4.374 -4.752 8.991 1.00 97.75 81 LEU A O 1
ATOM 663 N N . LYS A 1 82 ? -2.638 -4.252 7.651 1.00 97.00 82 LYS A N 1
ATOM 664 C CA . LYS A 1 82 ? -1.784 -5.358 8.101 1.00 97.00 82 LYS A CA 1
ATOM 665 C C . LYS A 1 82 ? -1.386 -5.188 9.569 1.00 97.00 82 LYS A C 1
ATOM 667 O O . LYS A 1 82 ? -1.483 -6.171 10.299 1.00 97.00 82 LYS A O 1
ATOM 672 N N . MET A 1 83 ? -1.022 -3.977 10.002 1.00 96.44 83 MET A N 1
ATOM 673 C CA . MET A 1 83 ? -0.673 -3.684 11.401 1.00 96.44 83 MET A CA 1
ATOM 674 C C . MET A 1 83 ? -1.829 -3.970 12.356 1.00 96.44 83 MET A C 1
ATOM 676 O O . MET A 1 83 ? -1.629 -4.652 13.350 1.00 96.44 83 MET A O 1
ATOM 680 N N . VAL A 1 84 ? -3.045 -3.508 12.051 1.00 97.38 84 VAL A N 1
ATOM 681 C CA . VAL A 1 84 ? -4.186 -3.732 12.959 1.00 97.38 84 VAL A CA 1
ATOM 682 C C . VAL A 1 84 ? -4.645 -5.192 12.981 1.00 97.38 84 VAL A C 1
ATOM 684 O O . VAL A 1 84 ? -5.150 -5.662 13.993 1.00 97.38 84 VAL A O 1
ATOM 687 N N . CYS A 1 85 ? -4.457 -5.937 11.884 1.00 96.75 85 CYS A N 1
ATOM 688 C CA . CYS A 1 85 ? -4.805 -7.361 11.826 1.00 96.75 85 CYS A CA 1
ATOM 689 C C . CYS A 1 85 ? -3.744 -8.269 12.468 1.00 96.75 85 CYS A C 1
ATOM 691 O O . CYS A 1 85 ? -4.082 -9.361 12.923 1.00 96.75 85 CYS A O 1
ATOM 693 N N . TYR A 1 86 ? -2.475 -7.853 12.453 1.00 95.00 86 TYR A N 1
ATOM 694 C CA . TYR A 1 86 ? -1.324 -8.619 12.937 1.00 95.00 86 TYR A CA 1
ATOM 695 C C . TYR A 1 86 ? -0.309 -7.691 13.628 1.00 95.00 86 TYR A C 1
ATOM 697 O O . TYR A 1 86 ? 0.785 -7.483 13.101 1.00 95.00 86 TYR A O 1
ATOM 705 N N . PRO A 1 87 ? -0.647 -7.124 14.799 1.00 92.44 87 PRO A N 1
ATOM 706 C CA . PRO A 1 87 ? 0.167 -6.092 15.453 1.00 92.44 87 PRO A CA 1
ATOM 707 C C . PRO A 1 87 ? 1.549 -6.573 15.917 1.00 92.44 87 PRO A C 1
ATOM 709 O O . PRO A 1 87 ? 2.444 -5.752 16.103 1.00 92.44 87 PRO A O 1
ATOM 712 N N . GLU A 1 88 ? 1.728 -7.887 16.074 1.00 90.06 88 GLU A N 1
ATOM 713 C CA . GLU A 1 88 ? 2.992 -8.514 16.484 1.00 90.06 88 GLU A CA 1
ATOM 714 C C . GLU A 1 88 ? 3.901 -8.889 15.302 1.00 90.06 88 GLU A C 1
ATOM 716 O O . GLU A 1 88 ? 5.060 -9.256 15.497 1.00 90.06 88 GLU A O 1
ATOM 721 N N . GLU A 1 89 ? 3.398 -8.843 14.063 1.00 90.56 89 GLU A N 1
ATOM 722 C CA . GLU A 1 89 ? 4.209 -9.182 12.894 1.00 90.56 89 GLU A CA 1
ATOM 723 C C . GLU A 1 89 ? 5.134 -8.028 12.495 1.00 90.56 89 GLU A C 1
ATOM 725 O O . GLU A 1 89 ? 4.729 -6.868 12.394 1.00 90.56 89 GLU A O 1
ATOM 730 N N . LEU A 1 90 ? 6.386 -8.370 12.186 1.00 86.44 90 LEU A N 1
ATOM 731 C CA . LEU A 1 90 ? 7.350 -7.416 11.653 1.00 86.44 90 LEU A CA 1
ATOM 732 C C . LEU A 1 90 ? 6.990 -7.038 10.214 1.00 86.44 90 LEU A C 1
ATOM 734 O O . LEU A 1 90 ? 6.812 -7.896 9.346 1.00 86.44 90 LEU A O 1
ATOM 738 N N . LEU A 1 91 ? 6.942 -5.735 9.957 1.00 88.25 91 LEU A N 1
ATOM 739 C CA . LEU A 1 91 ? 6.786 -5.183 8.619 1.00 88.25 91 LEU A CA 1
ATOM 740 C C . LEU A 1 91 ? 8.145 -4.964 7.953 1.00 88.25 91 LEU A C 1
ATOM 742 O O . LEU A 1 91 ? 9.170 -4.796 8.613 1.00 88.25 91 LEU A O 1
ATOM 746 N N . ILE A 1 92 ? 8.146 -4.934 6.620 1.00 85.81 92 ILE A N 1
ATOM 747 C CA . ILE A 1 92 ? 9.322 -4.490 5.871 1.00 85.81 92 ILE A CA 1
ATOM 748 C C . ILE A 1 92 ? 9.405 -2.963 5.964 1.00 85.81 92 ILE A C 1
ATOM 750 O O . ILE A 1 92 ? 8.517 -2.264 5.477 1.00 85.81 92 ILE A O 1
ATOM 754 N N . GLY A 1 93 ? 10.500 -2.467 6.542 1.00 85.06 93 GLY A N 1
ATOM 755 C CA . GLY A 1 93 ? 10.730 -1.040 6.783 1.00 85.06 93 GLY A CA 1
ATOM 756 C C . GLY A 1 93 ? 10.262 -0.584 8.167 1.00 85.06 93 GLY A C 1
ATOM 757 O O . GLY A 1 93 ? 9.747 -1.376 8.951 1.00 85.06 93 GLY A O 1
ATOM 758 N N . ASP A 1 94 ? 10.469 0.698 8.472 1.00 88.19 94 ASP A N 1
ATOM 759 C CA . ASP A 1 94 ? 10.031 1.308 9.731 1.00 88.19 94 ASP A CA 1
ATOM 760 C C . ASP A 1 94 ? 8.653 1.971 9.547 1.00 88.19 94 ASP A C 1
ATOM 762 O O . ASP A 1 94 ? 8.552 2.964 8.817 1.00 88.19 94 ASP A O 1
ATOM 766 N N . PRO A 1 95 ? 7.587 1.481 10.212 1.00 87.69 95 PRO A N 1
ATOM 767 C CA . PRO A 1 95 ? 6.256 2.081 10.139 1.00 87.69 95 PRO A CA 1
ATOM 768 C C . PRO A 1 95 ? 6.216 3.563 10.532 1.00 87.69 95 PRO A C 1
ATOM 770 O O . PRO A 1 95 ? 5.356 4.295 10.048 1.00 87.69 95 PRO A O 1
ATOM 773 N N . ARG A 1 96 ? 7.163 4.041 11.351 1.00 89.12 96 ARG A N 1
ATOM 774 C CA . ARG A 1 96 ? 7.257 5.458 11.750 1.00 89.12 96 ARG A CA 1
ATOM 775 C C . ARG A 1 96 ? 7.677 6.383 10.608 1.00 89.12 96 ARG A C 1
ATOM 777 O O . ARG A 1 96 ? 7.531 7.591 10.721 1.00 89.12 96 ARG A O 1
ATOM 784 N N . GLN A 1 97 ? 8.207 5.827 9.518 1.00 91.38 97 GLN A N 1
ATOM 785 C CA . GLN A 1 97 ? 8.502 6.573 8.292 1.00 91.38 97 GLN A CA 1
ATOM 786 C C . GLN A 1 97 ? 7.294 6.629 7.345 1.00 91.38 97 GLN A C 1
ATOM 788 O O . GLN A 1 97 ? 7.305 7.391 6.382 1.00 91.38 97 GLN A O 1
ATOM 793 N N . ILE A 1 98 ? 6.269 5.808 7.596 1.00 92.81 98 ILE A N 1
ATOM 794 C CA . ILE A 1 98 ? 5.074 5.671 6.753 1.00 92.81 98 ILE A CA 1
ATOM 795 C C . ILE A 1 98 ? 3.893 6.449 7.354 1.00 92.81 98 ILE A C 1
ATOM 797 O O . ILE A 1 98 ? 3.110 7.063 6.624 1.00 92.81 98 ILE A O 1
ATOM 801 N N . PHE A 1 99 ? 3.760 6.412 8.679 1.00 94.81 99 PHE A N 1
ATOM 802 C CA . PHE A 1 99 ? 2.648 6.993 9.428 1.00 94.81 99 PHE A CA 1
ATOM 803 C C . PHE A 1 99 ? 3.103 8.176 10.277 1.00 94.81 99 PHE A C 1
ATOM 805 O O . PHE A 1 99 ? 4.249 8.221 10.726 1.00 94.81 99 PHE A O 1
ATOM 812 N N . SER A 1 100 ? 2.190 9.112 10.538 1.00 94.44 100 SER A N 1
ATOM 813 C CA . SER A 1 100 ? 2.413 10.122 11.575 1.00 94.44 100 SER A CA 1
ATOM 814 C C . SER A 1 100 ? 2.532 9.466 12.961 1.00 94.44 100 SER A C 1
ATOM 816 O O . SER A 1 100 ? 2.176 8.298 13.149 1.00 94.44 100 SER A O 1
ATOM 818 N N . GLY A 1 101 ? 3.032 10.216 13.950 1.00 93.94 101 GLY A N 1
ATOM 819 C CA . GLY A 1 101 ? 3.152 9.720 15.325 1.00 93.94 101 GLY A CA 1
ATOM 820 C C . GLY 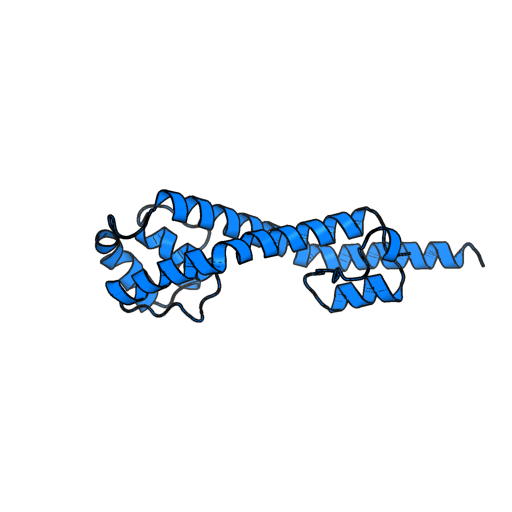A 1 101 ? 1.816 9.222 15.880 1.00 93.94 101 GLY A C 1
ATOM 821 O O . GLY A 1 101 ? 1.740 8.095 16.371 1.00 93.94 101 GLY A O 1
ATOM 822 N N . ASP A 1 102 ? 0.763 10.021 15.712 1.00 94.56 102 ASP A N 1
ATOM 823 C CA . ASP A 1 102 ? -0.584 9.704 16.194 1.00 94.56 102 ASP A CA 1
ATOM 824 C C . ASP A 1 102 ? -1.203 8.534 15.421 1.00 94.56 102 ASP A C 1
ATOM 826 O O . ASP A 1 102 ? -1.729 7.607 16.031 1.00 94.56 102 ASP A O 1
ATOM 830 N N . GLU A 1 103 ? -1.070 8.513 14.087 1.00 95.56 103 GLU A N 1
ATOM 831 C CA . GLU A 1 103 ? -1.523 7.386 13.258 1.00 95.56 103 GLU A CA 1
ATOM 832 C C . GLU A 1 103 ? -0.886 6.073 13.740 1.00 95.56 103 GLU A C 1
ATOM 834 O O . GLU A 1 103 ? -1.579 5.083 13.964 1.00 95.56 103 GLU A O 1
ATOM 839 N N . HIS A 1 104 ? 0.433 6.061 13.943 1.00 94.44 104 HIS A N 1
ATOM 840 C CA . HIS A 1 104 ? 1.160 4.873 14.382 1.00 94.44 104 HIS A CA 1
ATOM 841 C C . HIS A 1 104 ? 0.755 4.413 15.793 1.00 94.44 104 HIS A C 1
ATOM 843 O O . HIS A 1 104 ? 0.629 3.209 16.035 1.00 94.44 104 HIS A O 1
ATOM 849 N N . ILE A 1 105 ? 0.570 5.350 16.730 1.00 94.19 105 ILE A N 1
ATOM 850 C CA . ILE A 1 105 ? 0.133 5.043 18.099 1.00 94.19 105 ILE A CA 1
ATOM 851 C C . ILE A 1 105 ? -1.275 4.443 18.077 1.00 94.19 105 ILE A C 1
ATOM 853 O O . ILE A 1 105 ? -1.463 3.350 18.616 1.00 94.19 105 ILE A O 1
ATOM 857 N N . ASN A 1 106 ? -2.219 5.096 17.397 1.00 95.44 106 ASN A N 1
ATOM 858 C CA . ASN A 1 106 ? -3.616 4.666 17.342 1.00 95.44 106 ASN A CA 1
ATOM 859 C C . ASN A 1 106 ? -3.750 3.297 16.662 1.00 95.44 106 ASN A C 1
ATOM 861 O O . ASN A 1 106 ? -4.396 2.405 17.205 1.00 95.44 106 ASN A O 1
ATOM 865 N N . LEU A 1 107 ? -3.057 3.068 15.536 1.00 95.88 107 LEU A N 1
ATOM 866 C CA . LEU A 1 107 ? -3.055 1.763 14.856 1.00 95.88 107 LEU A CA 1
ATOM 867 C C . LEU A 1 107 ? -2.597 0.622 15.776 1.00 95.88 107 LEU A C 1
ATOM 869 O O . LEU A 1 107 ? -3.110 -0.489 15.669 1.00 95.88 107 LEU A O 1
ATOM 873 N N . ARG A 1 108 ? -1.635 0.869 16.675 1.00 93.69 108 ARG A N 1
ATOM 874 C CA . ARG A 1 108 ? -1.168 -0.149 17.629 1.00 93.69 108 ARG A CA 1
ATOM 875 C C . ARG A 1 108 ? -2.099 -0.323 18.818 1.00 93.69 108 ARG A C 1
ATOM 877 O O . ARG A 1 108 ? -2.375 -1.461 19.186 1.00 93.69 108 ARG A O 1
ATOM 884 N N . GLN A 1 109 ? -2.544 0.770 19.428 1.00 95.81 10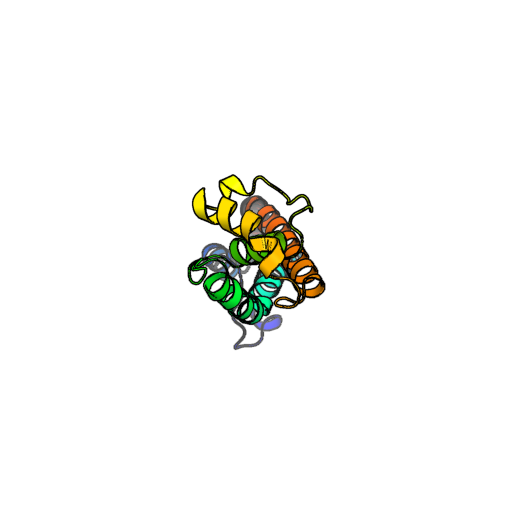9 GLN A N 1
ATOM 885 C CA . GLN A 1 109 ? -3.397 0.711 20.614 1.00 95.81 109 GLN A CA 1
ATOM 886 C C . GLN A 1 109 ? -4.763 0.104 20.293 1.00 95.81 109 GLN A C 1
ATOM 888 O O . GLN A 1 109 ? -5.254 -0.737 21.046 1.00 95.81 109 GLN A O 1
ATOM 893 N N . ASP A 1 110 ? -5.324 0.453 19.138 1.00 97.25 110 ASP A N 1
ATOM 894 C CA . ASP A 1 110 ? -6.658 0.016 18.746 1.00 97.25 110 ASP A CA 1
ATOM 895 C C . ASP A 1 110 ? -6.668 -1.340 18.043 1.00 97.25 110 ASP A C 1
ATOM 897 O O . ASP A 1 110 ? -7.747 -1.879 17.809 1.00 97.25 110 ASP A O 1
ATOM 901 N N . ALA A 1 111 ? -5.513 -1.931 17.708 1.00 96.69 111 ALA A N 1
ATOM 902 C CA . ALA A 1 111 ? -5.432 -3.203 16.982 1.00 96.69 111 ALA A CA 1
ATOM 903 C C . ALA A 1 111 ? -6.367 -4.306 17.541 1.00 96.69 111 ALA A C 1
ATOM 905 O O . ALA A 1 111 ? -7.076 -4.934 16.746 1.00 96.69 111 ALA A O 1
ATOM 906 N N . PRO A 1 112 ? -6.495 -4.514 18.872 1.00 96.25 112 PRO A N 1
ATOM 907 C CA . PRO A 1 112 ? -7.436 -5.493 19.422 1.00 96.25 112 PRO A CA 1
ATOM 908 C C . PRO A 1 112 ? -8.908 -5.249 19.040 1.00 96.25 112 PRO A C 1
ATOM 910 O O . PRO A 1 112 ? -9.682 -6.203 18.948 1.00 96.25 112 PRO A O 1
ATOM 913 N N . LEU A 1 113 ? -9.303 -3.999 18.774 1.00 97.06 113 LEU A N 1
ATOM 914 C CA . LEU A 1 113 ? -10.669 -3.611 18.398 1.00 97.06 113 LEU A CA 1
ATOM 915 C C . LEU A 1 113 ? -11.044 -4.047 16.972 1.00 97.06 113 LEU A C 1
ATOM 917 O O . LEU A 1 113 ? -12.228 -4.125 16.635 1.00 97.06 113 LEU A O 1
ATOM 921 N N . TYR A 1 114 ? -10.054 -4.363 16.134 1.00 96.38 114 TYR A N 1
ATOM 922 C CA . TYR A 1 114 ? -10.263 -4.824 14.758 1.00 96.38 114 TYR A CA 1
ATOM 923 C C . TYR A 1 114 ? -10.571 -6.317 14.664 1.00 96.38 114 TYR A C 1
ATOM 925 O O . TYR A 1 114 ? -10.923 -6.805 13.581 1.00 96.38 114 TYR A O 1
ATOM 933 N N . LYS A 1 115 ? -10.481 -7.044 15.785 1.00 92.38 115 LYS A N 1
ATOM 934 C CA . LYS A 1 115 ? -10.822 -8.463 15.849 1.00 92.38 115 LYS A CA 1
ATOM 935 C C . LYS A 1 115 ? -12.239 -8.685 15.311 1.00 92.38 115 LYS A C 1
ATOM 937 O O . LYS A 1 115 ? -13.183 -7.987 15.678 1.00 92.38 115 LYS A O 1
ATOM 942 N N . ASP A 1 116 ? -12.363 -9.622 14.375 1.00 92.19 116 ASP A N 1
ATOM 943 C CA . ASP A 1 116 ? -13.610 -9.979 13.683 1.00 92.19 116 ASP A CA 1
ATOM 944 C C . ASP A 1 116 ? -14.249 -8.850 12.840 1.00 92.19 116 ASP A C 1
ATOM 946 O O . ASP A 1 116 ? -15.333 -9.023 12.284 1.00 92.19 116 ASP A O 1
ATOM 950 N N . LYS A 1 117 ? -13.592 -7.687 12.699 1.00 95.44 117 LYS A N 1
ATOM 951 C CA . LYS A 1 117 ? -14.035 -6.578 11.827 1.00 95.44 117 LYS A CA 1
ATOM 952 C C . LYS A 1 117 ? -13.368 -6.606 10.461 1.00 95.44 117 LYS A C 1
ATOM 954 O O . LYS A 1 117 ? -13.914 -6.064 9.501 1.00 95.44 117 LYS A O 1
ATOM 959 N N . LEU A 1 118 ? -12.195 -7.225 10.387 1.00 95.00 118 LEU A N 1
ATOM 960 C CA . LEU A 1 118 ? -11.424 -7.415 9.170 1.00 95.00 118 LEU A CA 1
ATOM 961 C C . LEU A 1 118 ? -11.062 -8.887 9.016 1.00 95.00 118 LEU A C 1
ATOM 963 O O . LEU A 1 118 ? -10.732 -9.578 9.980 1.00 95.00 118 LEU A O 1
ATOM 967 N N . TRP A 1 119 ? -11.061 -9.361 7.773 1.00 94.81 119 TRP A N 1
ATOM 968 C CA . TRP A 1 119 ? -10.555 -10.691 7.474 1.00 94.81 119 TRP A CA 1
ATOM 969 C C . TRP A 1 119 ? -9.030 -10.646 7.334 1.00 94.81 119 TRP A C 1
ATOM 971 O O . TRP A 1 119 ? -8.495 -10.489 6.234 1.00 94.81 119 TRP A O 1
ATOM 981 N N . GLY A 1 120 ? -8.326 -10.781 8.464 1.00 94.38 120 GLY A N 1
ATOM 982 C CA . GLY A 1 120 ? -6.868 -10.628 8.537 1.00 94.38 120 GLY A CA 1
ATOM 983 C C . GLY A 1 120 ? -6.114 -11.438 7.478 1.00 94.38 120 GLY A C 1
ATOM 984 O O . GLY A 1 120 ? -5.253 -10.900 6.783 1.00 94.38 120 GLY A O 1
ATOM 985 N N . ARG A 1 121 ? -6.500 -12.701 7.246 1.00 95.31 121 ARG A N 1
ATOM 986 C CA . ARG A 1 121 ? -5.833 -13.556 6.248 1.00 95.31 121 ARG A CA 1
ATOM 987 C C . ARG A 1 121 ? -5.871 -12.950 4.842 1.00 95.31 121 ARG A C 1
ATOM 989 O O . ARG A 1 121 ? -4.856 -12.975 4.149 1.00 95.31 121 ARG A O 1
ATOM 996 N N . ALA A 1 122 ? -7.005 -12.382 4.433 1.00 95.31 122 ALA A N 1
ATOM 997 C CA . ALA A 1 122 ? -7.121 -11.712 3.141 1.00 95.31 122 ALA A CA 1
ATOM 998 C C . ALA A 1 122 ? -6.277 -10.435 3.089 1.00 95.31 122 ALA A C 1
ATOM 1000 O O . ALA A 1 122 ? -5.533 -10.248 2.128 1.00 95.31 122 ALA A O 1
ATOM 1001 N N . ILE A 1 123 ? -6.306 -9.614 4.146 1.00 96.88 123 ILE A N 1
ATOM 1002 C CA . ILE A 1 123 ? -5.458 -8.417 4.258 1.00 96.88 123 ILE A CA 1
ATOM 1003 C C . ILE A 1 123 ? -3.977 -8.777 4.113 1.00 96.88 123 ILE A C 1
ATOM 1005 O O . ILE A 1 123 ? -3.260 -8.134 3.352 1.00 96.88 123 ILE A O 1
ATOM 1009 N N . SER A 1 124 ? -3.520 -9.847 4.769 1.00 95.56 124 SER A N 1
ATOM 1010 C CA . SER A 1 124 ? -2.128 -10.288 4.666 1.00 95.56 124 SER A CA 1
ATOM 1011 C C . SER A 1 124 ? -1.746 -10.731 3.255 1.00 95.56 124 SER A C 1
ATOM 1013 O O . SER A 1 124 ? -0.624 -10.475 2.818 1.00 95.56 124 SER A O 1
ATOM 1015 N N . ILE A 1 125 ? -2.647 -11.407 2.536 1.00 96.25 125 ILE A N 1
ATOM 1016 C CA . ILE A 1 125 ? -2.408 -11.814 1.145 1.00 96.25 125 ILE A CA 1
ATOM 1017 C C . ILE A 1 125 ? -2.301 -10.575 0.251 1.00 96.25 125 ILE A C 1
ATOM 1019 O O . ILE A 1 125 ? -1.356 -10.471 -0.531 1.00 96.25 125 ILE A O 1
ATOM 1023 N N . VAL A 1 126 ? -3.233 -9.629 0.391 1.00 97.38 126 VAL A N 1
ATOM 1024 C CA . VAL A 1 126 ? -3.262 -8.385 -0.389 1.00 97.38 126 VAL A CA 1
ATOM 1025 C C . VAL A 1 126 ? -2.010 -7.546 -0.133 1.00 97.38 126 VAL A C 1
ATOM 1027 O O . VAL A 1 126 ? -1.333 -7.168 -1.088 1.00 97.38 126 VAL A O 1
ATOM 1030 N N . TYR A 1 127 ? -1.645 -7.333 1.135 1.00 97.12 127 TYR A N 1
ATOM 1031 C CA . TYR A 1 127 ? -0.421 -6.629 1.524 1.00 97.12 127 TYR A CA 1
ATOM 1032 C C . TYR A 1 127 ? 0.815 -7.229 0.842 1.00 97.12 127 TYR A C 1
ATOM 1034 O O . TYR A 1 127 ? 1.565 -6.516 0.178 1.00 97.12 127 TYR A O 1
ATOM 1042 N N . ASN A 1 128 ? 0.987 -8.552 0.919 1.00 96.12 128 ASN A N 1
ATOM 1043 C CA . ASN A 1 128 ? 2.133 -9.232 0.315 1.00 96.12 128 ASN A CA 1
ATOM 1044 C C . ASN A 1 128 ? 2.156 -9.117 -1.218 1.00 96.12 128 ASN A C 1
ATOM 1046 O O . ASN A 1 128 ? 3.232 -8.987 -1.804 1.00 96.12 128 ASN A O 1
ATOM 1050 N N . GLN A 1 129 ? 0.995 -9.156 -1.882 1.00 96.94 129 GLN A N 1
ATOM 1051 C CA . GLN A 1 129 ? 0.906 -8.964 -3.334 1.00 96.94 129 GLN A CA 1
ATOM 1052 C C . GLN A 1 129 ? 1.324 -7.547 -3.742 1.00 96.94 129 GLN A C 1
ATOM 1054 O O . GLN A 1 129 ? 2.156 -7.394 -4.639 1.00 96.94 129 GLN A O 1
ATOM 1059 N N . ILE A 1 130 ? 0.803 -6.527 -3.053 1.00 97.00 130 ILE A N 1
ATOM 1060 C CA . ILE A 1 130 ? 1.118 -5.118 -3.321 1.00 97.00 130 ILE A CA 1
ATOM 1061 C C . ILE A 1 130 ? 2.590 -4.832 -3.038 1.00 97.00 130 ILE A C 1
ATOM 1063 O O . ILE A 1 130 ? 3.266 -4.227 -3.869 1.00 97.00 130 ILE A O 1
ATOM 1067 N N . LEU A 1 131 ? 3.113 -5.306 -1.906 1.00 95.06 131 LEU A N 1
ATOM 1068 C CA . LEU A 1 131 ? 4.509 -5.112 -1.529 1.00 95.06 131 LEU A CA 1
ATOM 1069 C C . LEU A 1 131 ? 5.458 -5.713 -2.572 1.00 95.06 131 LEU A C 1
ATOM 1071 O O . LEU A 1 131 ? 6.370 -5.033 -3.042 1.00 95.06 131 LEU A O 1
ATOM 1075 N N . ARG A 1 132 ? 5.213 -6.959 -3.001 1.00 95.69 132 ARG A N 1
ATOM 1076 C CA . ARG A 1 132 ? 6.010 -7.611 -4.054 1.00 95.69 132 ARG A CA 1
ATOM 1077 C C . ARG A 1 132 ? 5.941 -6.846 -5.374 1.00 95.69 132 ARG A C 1
ATOM 1079 O O . ARG A 1 132 ? 6.985 -6.590 -5.972 1.00 95.69 132 ARG A O 1
ATOM 1086 N N . ALA A 1 133 ? 4.746 -6.439 -5.803 1.00 95.25 133 ALA A N 1
ATOM 1087 C CA . ALA A 1 133 ? 4.567 -5.658 -7.025 1.00 95.25 133 ALA A CA 1
ATOM 1088 C C . ALA A 1 133 ? 5.317 -4.316 -6.960 1.00 95.25 133 ALA A C 1
ATOM 1090 O O . ALA A 1 133 ? 6.015 -3.949 -7.904 1.00 95.25 133 ALA A O 1
ATOM 1091 N N . ARG A 1 134 ? 5.256 -3.612 -5.822 1.00 92.88 134 ARG A N 1
ATOM 1092 C CA . ARG A 1 134 ? 5.969 -2.344 -5.600 1.00 92.88 134 ARG A CA 1
ATOM 1093 C C . ARG A 1 134 ? 7.486 -2.521 -5.606 1.00 92.88 134 ARG A C 1
ATOM 1095 O O . ARG A 1 134 ? 8.171 -1.711 -6.226 1.00 92.88 134 ARG A O 1
ATOM 1102 N N . ILE A 1 135 ? 8.012 -3.583 -4.990 1.00 92.12 135 ILE A N 1
ATOM 1103 C CA . ILE A 1 135 ? 9.450 -3.903 -5.013 1.00 92.12 135 ILE A CA 1
ATOM 1104 C C . ILE A 1 135 ? 9.925 -4.161 -6.449 1.00 92.12 135 ILE A C 1
ATOM 1106 O O . ILE A 1 135 ? 10.919 -3.575 -6.886 1.00 92.12 135 ILE A O 1
ATOM 1110 N N . ILE A 1 136 ? 9.204 -4.998 -7.205 1.00 91.38 136 ILE A N 1
ATOM 1111 C CA . ILE A 1 136 ? 9.538 -5.317 -8.601 1.00 91.38 136 ILE A CA 1
ATOM 1112 C C . ILE A 1 136 ? 9.472 -4.053 -9.459 1.00 91.38 136 ILE A C 1
ATOM 1114 O O . ILE A 1 136 ? 10.445 -3.720 -10.139 1.00 91.38 136 ILE A O 1
ATOM 1118 N N . ARG A 1 137 ? 8.370 -3.300 -9.374 1.00 89.94 137 ARG A N 1
ATOM 1119 C CA . ARG A 1 137 ? 8.202 -2.040 -10.102 1.00 89.94 137 ARG A CA 1
ATOM 1120 C C . ARG A 1 137 ? 9.316 -1.051 -9.780 1.00 89.94 137 ARG A C 1
ATOM 1122 O O . ARG A 1 137 ? 9.866 -0.444 -10.691 1.00 89.94 137 ARG A O 1
ATOM 1129 N N . HIS A 1 138 ? 9.685 -0.895 -8.508 1.00 89.12 138 HIS A N 1
ATOM 1130 C CA . HIS A 1 138 ? 10.761 0.007 -8.106 1.00 89.12 138 HIS A CA 1
ATOM 1131 C C . HIS A 1 138 ? 12.113 -0.414 -8.698 1.00 89.12 138 HIS A C 1
ATOM 1133 O O . HIS A 1 138 ? 12.852 0.434 -9.203 1.00 89.12 138 HIS A O 1
ATOM 1139 N N . LYS A 1 139 ? 12.427 -1.717 -8.681 1.00 88.81 139 LYS A N 1
ATOM 1140 C CA . LYS A 1 139 ? 13.646 -2.264 -9.295 1.00 88.81 139 LYS A CA 1
ATOM 1141 C C . LYS A 1 139 ? 13.706 -1.938 -10.787 1.00 88.81 139 LYS A C 1
ATOM 1143 O O . LYS A 1 139 ? 14.740 -1.474 -11.264 1.00 88.81 139 LYS A O 1
ATOM 1148 N N . TRP A 1 140 ? 12.603 -2.131 -11.507 1.00 84.31 140 TRP A N 1
ATOM 1149 C CA . TRP A 1 140 ? 12.537 -1.846 -12.940 1.00 84.31 140 TRP A CA 1
ATOM 1150 C C . TRP A 1 140 ? 12.527 -0.360 -13.255 1.00 84.31 140 TRP A C 1
ATOM 1152 O O . TRP A 1 140 ? 13.238 0.048 -14.160 1.00 84.31 140 TRP A O 1
ATOM 1162 N N . ARG A 1 141 ? 11.871 0.477 -12.448 1.00 82.38 141 ARG A N 1
ATOM 1163 C CA . ARG A 1 141 ? 11.951 1.940 -12.581 1.00 82.38 141 ARG A CA 1
ATOM 1164 C C . ARG A 1 141 ? 13.397 2.446 -12.568 1.00 82.38 141 ARG A C 1
ATOM 1166 O O . ARG A 1 141 ? 13.715 3.402 -13.261 1.00 82.38 141 ARG A O 1
ATOM 1173 N N . ARG A 1 142 ? 14.280 1.806 -11.791 1.00 81.50 142 ARG A N 1
ATOM 1174 C CA . ARG A 1 142 ? 15.711 2.153 -11.743 1.00 81.50 142 ARG A CA 1
ATOM 1175 C C . ARG A 1 142 ? 16.516 1.630 -12.935 1.00 81.50 142 ARG A C 1
ATOM 1177 O O . ARG A 1 142 ? 17.524 2.236 -13.269 1.00 81.50 142 ARG A O 1
ATOM 1184 N N . ARG A 1 143 ? 16.118 0.502 -13.530 1.00 80.62 143 ARG A N 1
ATOM 1185 C CA . ARG A 1 143 ? 16.868 -0.180 -14.604 1.00 80.62 143 ARG A CA 1
ATOM 1186 C C . ARG A 1 143 ? 16.404 0.201 -16.008 1.00 80.62 143 ARG A C 1
ATOM 1188 O O . ARG A 1 143 ? 17.221 0.263 -16.916 1.00 80.62 143 ARG A O 1
ATOM 1195 N N . LEU A 1 144 ? 15.116 0.488 -16.168 1.00 78.06 144 LEU A N 1
ATOM 1196 C CA . LEU A 1 144 ? 14.471 0.770 -17.447 1.00 78.06 144 LEU A CA 1
ATOM 1197 C C . LEU A 1 144 ? 15.117 1.934 -18.223 1.00 78.06 144 LEU A C 1
ATOM 1199 O O . LEU A 1 144 ? 15.304 1.771 -19.422 1.00 78.06 144 LEU A O 1
ATOM 1203 N N . PRO A 1 145 ? 15.545 3.055 -17.600 1.00 77.31 145 PRO A N 1
ATOM 1204 C CA . PRO A 1 145 ? 16.233 4.118 -18.338 1.00 77.31 145 PRO A CA 1
ATOM 1205 C C . PRO A 1 145 ? 17.542 3.664 -18.990 1.00 77.31 145 PRO A C 1
ATOM 1207 O O . PRO A 1 145 ? 17.839 4.053 -20.113 1.00 77.31 145 PRO A O 1
ATOM 1210 N N . HIS A 1 146 ? 18.323 2.844 -18.283 1.00 79.81 146 HIS A N 1
ATOM 1211 C CA . HIS A 1 146 ? 19.585 2.323 -18.798 1.00 79.81 146 HIS A CA 1
ATOM 1212 C C . HIS A 1 146 ? 19.336 1.337 -19.937 1.00 79.81 146 HIS A C 1
ATOM 1214 O O . HIS A 1 146 ? 19.920 1.483 -21.001 1.00 79.81 146 HIS A O 1
ATOM 1220 N N . TYR A 1 147 ? 18.388 0.423 -19.738 1.00 76.44 147 TYR A N 1
ATOM 1221 C CA . TYR A 1 147 ? 18.007 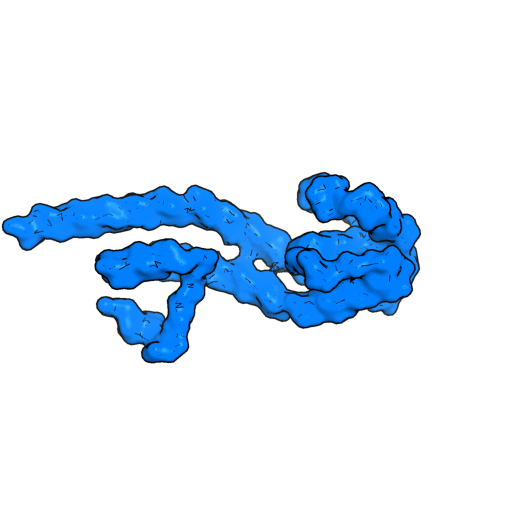-0.558 -20.745 1.00 76.44 147 TYR A CA 1
ATOM 1222 C C . TYR A 1 147 ? 17.497 0.107 -22.037 1.00 76.44 147 TYR A C 1
ATOM 1224 O O . TYR A 1 147 ? 17.954 -0.208 -23.127 1.00 76.44 147 TYR A O 1
ATOM 1232 N N . LEU A 1 148 ? 16.613 1.106 -21.930 1.00 75.12 148 LEU A N 1
ATOM 1233 C CA . LEU A 1 148 ? 16.116 1.842 -23.101 1.00 75.12 148 LEU A CA 1
ATOM 1234 C C . LEU A 1 148 ? 17.216 2.619 -23.827 1.00 75.12 148 LEU A C 1
ATOM 1236 O O . LEU A 1 148 ? 17.152 2.760 -25.046 1.00 75.12 148 LEU A O 1
ATOM 1240 N N . LYS A 1 149 ? 18.217 3.119 -23.094 1.00 80.62 149 LYS A N 1
ATOM 1241 C CA . LYS A 1 149 ? 19.384 3.765 -23.694 1.00 80.62 149 LYS A CA 1
ATOM 1242 C C . LYS A 1 149 ? 20.195 2.765 -24.525 1.00 80.62 149 LYS A C 1
ATOM 1244 O O . LYS A 1 149 ? 20.498 3.070 -25.670 1.00 80.62 149 LYS A O 1
ATOM 1249 N N . GLU A 1 150 ? 20.489 1.586 -23.980 1.00 80.44 150 GLU A N 1
ATOM 1250 C CA . GLU A 1 150 ? 21.241 0.542 -24.692 1.00 80.44 150 GLU A CA 1
ATOM 1251 C C . GLU A 1 150 ? 20.518 0.087 -25.963 1.00 80.44 150 GLU A C 1
AT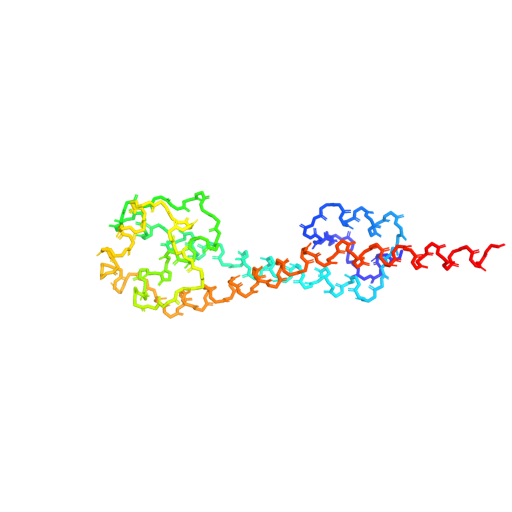OM 1253 O O . GLU A 1 150 ? 21.130 0.016 -27.027 1.00 80.44 150 GLU A O 1
ATOM 1258 N N . VAL A 1 151 ? 19.200 -0.149 -25.888 1.00 75.62 151 VAL A N 1
ATOM 1259 C CA . VAL A 1 151 ? 18.426 -0.529 -27.082 1.00 75.62 151 VAL A CA 1
ATOM 1260 C C . VAL A 1 151 ? 18.442 0.597 -28.120 1.00 75.62 151 VAL A C 1
ATOM 1262 O O . VAL A 1 151 ? 18.481 0.322 -29.318 1.00 75.62 151 VAL A O 1
ATOM 1265 N N . LYS A 1 152 ? 18.436 1.869 -27.691 1.00 78.06 152 LYS A N 1
ATOM 1266 C CA . LYS A 1 152 ? 18.470 3.018 -28.609 1.00 78.06 152 LYS A CA 1
ATOM 1267 C C . LYS A 1 152 ? 19.801 3.100 -29.343 1.00 78.06 152 LYS A C 1
ATOM 1269 O O . LYS A 1 152 ? 19.814 3.237 -30.561 1.00 78.06 152 LYS A O 1
ATOM 1274 N N . GLU A 1 153 ? 20.899 2.984 -28.606 1.00 82.69 153 GLU A N 1
ATOM 1275 C CA . GLU A 1 153 ? 22.251 3.003 -29.167 1.00 82.69 153 GLU A CA 1
ATOM 1276 C C . GLU A 1 153 ? 22.464 1.835 -30.146 1.00 82.69 153 GLU A C 1
ATOM 1278 O O . GLU A 1 153 ? 23.026 2.034 -31.221 1.00 82.69 153 GLU A O 1
ATOM 1283 N N . ALA A 1 154 ? 21.956 0.639 -29.823 1.00 79.19 154 ALA A N 1
ATOM 1284 C CA . ALA A 1 154 ? 22.002 -0.514 -30.722 1.00 79.19 154 ALA A CA 1
ATOM 1285 C C . ALA A 1 154 ? 21.219 -0.271 -32.026 1.00 79.19 154 ALA A C 1
ATOM 1287 O O . ALA A 1 154 ? 21.745 -0.507 -33.112 1.00 79.19 154 ALA A O 1
ATOM 1288 N N . TYR A 1 155 ? 19.999 0.270 -31.929 1.00 76.88 155 TYR A N 1
ATOM 1289 C CA . TYR A 1 155 ? 19.168 0.594 -33.092 1.00 76.88 155 TYR A CA 1
ATOM 1290 C C . TYR A 1 155 ? 19.820 1.639 -34.016 1.00 76.88 155 TYR A C 1
ATOM 1292 O O . TYR A 1 155 ? 19.835 1.478 -35.237 1.00 76.88 155 TYR A O 1
ATOM 1300 N N . GLU A 1 156 ? 20.387 2.709 -33.449 1.00 80.81 156 GLU A N 1
ATOM 1301 C CA . GLU A 1 156 ? 21.085 3.754 -34.213 1.00 80.81 156 GLU A CA 1
ATOM 1302 C C . GLU A 1 156 ? 22.351 3.215 -34.908 1.00 80.81 156 GLU A C 1
ATOM 1304 O O . GLU A 1 156 ? 22.652 3.601 -36.044 1.00 80.81 156 GLU A O 1
ATOM 1309 N N . ALA A 1 157 ? 23.071 2.290 -34.265 1.00 82.25 157 ALA A N 1
ATOM 1310 C CA . ALA A 1 157 ? 24.238 1.632 -34.847 1.00 82.25 157 ALA A CA 1
ATOM 1311 C C . ALA A 1 157 ? 23.869 0.721 -36.031 1.00 82.25 157 ALA A C 1
ATOM 1313 O O . ALA A 1 157 ? 24.532 0.783 -37.066 1.00 82.25 157 ALA A O 1
ATOM 1314 N N . GLU A 1 158 ? 22.800 -0.075 -35.917 1.00 78.75 158 GLU A N 1
ATOM 1315 C CA . GLU A 1 158 ? 22.300 -0.930 -37.007 1.00 78.75 158 GLU A CA 1
ATOM 1316 C C . GLU A 1 158 ? 21.855 -0.102 -38.223 1.00 78.75 158 GLU A C 1
ATOM 1318 O O . GLU A 1 158 ? 22.228 -0.404 -39.356 1.00 78.75 158 GLU A O 1
ATOM 1323 N N . GLN A 1 159 ? 21.123 0.996 -38.000 1.00 74.06 159 GLN A N 1
ATOM 1324 C CA . GLN A 1 159 ? 20.706 1.925 -39.062 1.00 74.06 159 GLN A CA 1
ATOM 1325 C C . GLN A 1 159 ? 21.905 2.534 -39.807 1.00 74.06 159 GLN A C 1
ATOM 1327 O O . GLN A 1 159 ? 21.875 2.668 -41.030 1.00 74.06 159 GLN A O 1
ATOM 1332 N N . SER A 1 160 ? 22.976 2.864 -39.079 1.00 74.50 160 SER A N 1
ATOM 1333 C CA . SER A 1 160 ? 24.189 3.478 -39.636 1.00 74.50 160 SER A CA 1
ATOM 1334 C C . SER A 1 160 ? 25.065 2.502 -40.431 1.00 74.50 160 SER A C 1
ATOM 1336 O O . SER A 1 160 ? 25.897 2.941 -41.215 1.00 74.50 160 SER A O 1
ATOM 1338 N N . GLN A 1 161 ? 24.902 1.188 -40.239 1.00 68.75 161 GLN A N 1
ATOM 1339 C CA . GLN A 1 161 ? 25.609 0.150 -41.006 1.00 68.75 161 GLN A CA 1
ATOM 1340 C C . GLN A 1 161 ? 24.899 -0.222 -42.318 1.00 68.75 161 GLN A C 1
ATOM 1342 O O . GLN A 1 161 ? 25.493 -0.878 -43.173 1.00 68.75 161 GLN A O 1
ATOM 1347 N N . HIS A 1 162 ? 23.638 0.185 -42.478 1.00 57.25 162 HIS A N 1
ATOM 1348 C CA . HIS A 1 162 ? 22.809 -0.076 -43.657 1.00 57.25 162 HIS A CA 1
ATOM 1349 C C . HIS A 1 162 ? 22.679 1.134 -44.609 1.00 57.25 162 HIS A C 1
ATOM 1351 O O . HIS A 1 162 ? 21.863 1.090 -45.534 1.00 57.25 162 HIS A O 1
ATOM 1357 N N . HIS A 1 163 ? 23.478 2.187 -44.403 1.00 46.69 163 HIS A N 1
ATOM 1358 C CA . HIS A 1 163 ? 23.661 3.340 -45.299 1.00 46.69 163 HIS A CA 1
ATOM 1359 C C . HIS A 1 163 ? 25.077 3.343 -45.881 1.00 46.69 163 HIS A C 1
ATOM 1361 O O . HIS A 1 163 ? 25.216 3.733 -47.062 1.00 46.69 163 HIS A O 1
#

Secondary structure (DSSP, 8-state):
-GGGTS-TT-----SSHHHHHHHHHS----HHHHHHHHHHHHHHHHHHTTHHHHHHHHHHHHHHH----TTS-HHHHHHHHHHHH-TTSPPSS-GGGTS-HHHHHHHHHSGGGGTTTS-HHHHHHHHHHHHHHHHHHHHHHHHHHHHHHHHHHHHHHHHHH--

Sequence (163 aa):
MIKKYIKPDQKLAVGSLEYKKIIEEHEMVNDDIIEVVWLVYNCDYCVDKHSETLHKAGKVLKRISDINSEDWDLLKLATALKMVCYPEELLIGDPRQIFSGDEHINLRQDAPLYKDKLWGRAISIVYNQILRARIIRHKWRRRLPHYLKEVKEAYEAEQSQHH

pLDDT: mean 83.74, std 16.0, range [39.59, 98.12]

Organism: Setaria italica (NCBI:txid4555)